Protein AF-A0A1F5ZZ26-F1 (afdb_monomer_lite)

Radius of gyration: 24.53 Å; chains: 1; bounding box: 54×41×58 Å

Sequence (106 aa):
MLSNKFYLGILKYAGEYYQGSHKTFISKKLFDEVHKQVGKIERPRQKGHNFAFVGLAICGECGAAITAEQHIKKYKNGTGQTFIYYRCTKKLKPCTQKYISDGVHP

pLDDT: mean 78.35, std 8.86, range [46.0, 87.81]

Secondary structure (DSSP, 8-state):
----GGGGTEEEETTEEEE-SSPPSS-HHHHHHHHHHHHHHSS--S-----TTTTT-B-TTT-PBEEEEEEEEEPTTS-EEEE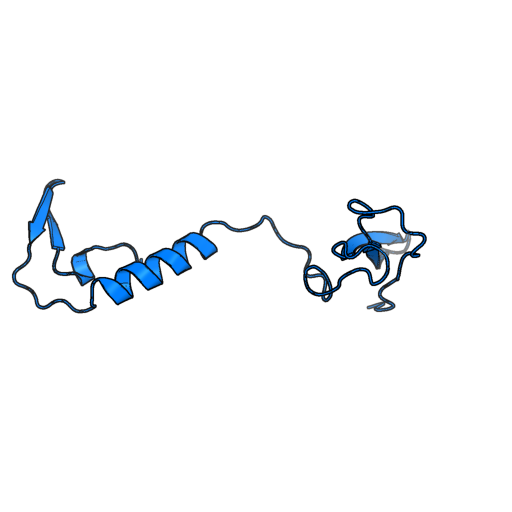EEEEE---SS---PPPEEE----

InterPro domains:
  IPR025827 Recombinase zinc beta ribbon domain [PF13408] (53-102)
  IPR038109 DNA-binding recombinase domain superfamily [G3DSA:3.90.1750.20] (1-40)

Organism: NCBI:txid1798381

Foldseek 3Di:
DLPDCVLVQWDADPNDIDRHPDDRNDDPVVSVVVVVVVVVVVPDDPDDPPDPPFPPDADPPQRATKDKDWDWAADPVRDIWIKIKIDGPCPRHHDPDDIDIPPDTD

Structure (mmCIF, N/CA/C/O backbone):
data_AF-A0A1F5ZZ26-F1
#
_entry.id   AF-A0A1F5ZZ26-F1
#
loop_
_atom_site.group_PDB
_atom_site.id
_atom_site.type_symbol
_atom_site.label_atom_id
_atom_site.label_alt_id
_atom_site.label_comp_id
_atom_site.label_asym_id
_atom_site.label_entity_id
_atom_site.label_seq_id
_atom_site.pdbx_PDB_ins_code
_atom_site.Cartn_x
_atom_site.Cartn_y
_atom_site.Cartn_z
_atom_site.occupancy
_atom_site.B_iso_or_equiv
_atom_site.auth_seq_id
_atom_site.auth_comp_id
_atom_site.auth_asym_id
_atom_site.auth_atom_id
_atom_site.pdbx_PDB_model_num
ATOM 1 N N . MET A 1 1 ? -9.405 12.169 14.548 1.00 59.88 1 MET A N 1
ATOM 2 C CA . MET A 1 1 ? -10.727 12.614 15.054 1.00 59.88 1 MET A CA 1
ATOM 3 C C . MET A 1 1 ? -11.866 11.612 14.784 1.00 59.88 1 MET A C 1
ATOM 5 O O . MET A 1 1 ? -13.011 11.946 15.032 1.00 59.88 1 MET A O 1
ATOM 9 N N . LEU A 1 2 ? -11.580 10.364 14.371 1.00 69.88 2 LEU A N 1
ATOM 10 C CA . LEU A 1 2 ? -12.594 9.308 14.163 1.00 69.88 2 LEU A CA 1
ATOM 11 C C . LEU A 1 2 ? -12.575 8.221 15.256 1.00 69.88 2 LEU A C 1
ATOM 13 O O . LEU A 1 2 ? -13.384 7.308 15.220 1.00 69.88 2 LEU A O 1
ATOM 17 N N . SER A 1 3 ? -11.683 8.351 16.246 1.00 71.88 3 SER A N 1
ATOM 18 C CA . SER A 1 3 ? -11.429 7.318 17.261 1.00 71.88 3 SER A CA 1
ATOM 19 C C . SER A 1 3 ? -12.188 7.482 18.574 1.00 71.88 3 SER A C 1
ATOM 21 O O . SER A 1 3 ? -11.959 6.737 19.529 1.00 71.88 3 SER A O 1
ATOM 23 N N . ASN A 1 4 ? -13.053 8.492 18.670 1.00 81.25 4 ASN A N 1
ATOM 24 C CA . ASN A 1 4 ? -13.723 8.801 19.923 1.00 81.25 4 ASN A CA 1
ATOM 25 C C . ASN A 1 4 ? -14.966 7.919 20.110 1.00 81.25 4 ASN A C 1
ATOM 27 O O . ASN A 1 4 ? -15.911 7.976 19.331 1.00 81.25 4 ASN A O 1
ATOM 31 N N . LYS A 1 5 ? -14.991 7.144 21.197 1.00 79.94 5 LYS A N 1
ATOM 32 C CA . LYS A 1 5 ? -16.109 6.258 21.564 1.00 79.94 5 LYS A CA 1
ATOM 33 C C . LYS A 1 5 ? -17.376 7.024 21.977 1.00 79.94 5 LYS A C 1
ATOM 35 O O . LYS A 1 5 ? -18.436 6.416 22.103 1.00 79.94 5 LYS A O 1
ATOM 40 N N . PHE A 1 6 ? -17.296 8.350 22.098 1.00 83.25 6 PHE A N 1
ATOM 41 C CA . PHE A 1 6 ? -18.442 9.234 22.303 1.00 83.25 6 PHE A CA 1
ATOM 42 C C . PHE A 1 6 ? -19.559 9.018 21.269 1.00 83.25 6 PHE A C 1
ATOM 44 O O . PHE A 1 6 ? -20.737 9.009 21.630 1.00 83.25 6 PHE A O 1
ATOM 51 N N . TYR A 1 7 ? -19.206 8.747 20.006 1.00 83.50 7 TYR A N 1
ATOM 52 C CA . TYR A 1 7 ? -20.175 8.472 18.934 1.00 83.50 7 TYR A CA 1
ATOM 53 C C . TYR A 1 7 ? -21.008 7.199 19.171 1.00 83.50 7 TYR A C 1
ATOM 55 O O . TYR A 1 7 ? -22.098 7.062 18.613 1.00 83.50 7 TYR A O 1
ATOM 63 N N . LEU A 1 8 ? -20.518 6.301 20.033 1.00 82.62 8 LEU A N 1
ATOM 64 C CA . LEU A 1 8 ? -21.166 5.053 20.440 1.00 82.62 8 LEU A CA 1
ATOM 65 C C . LEU A 1 8 ? -21.945 5.164 21.755 1.00 82.62 8 LEU A C 1
ATOM 67 O O . LEU A 1 8 ? -22.361 4.135 22.284 1.00 82.62 8 LEU A O 1
ATOM 71 N N . GLY A 1 9 ? -22.129 6.364 22.311 1.00 81.19 9 GLY A N 1
ATOM 72 C CA . GLY A 1 9 ? -22.803 6.500 23.606 1.00 81.19 9 GLY A CA 1
ATOM 73 C C . GLY A 1 9 ? -21.868 6.389 24.813 1.00 81.19 9 GLY A C 1
ATOM 74 O O . GLY A 1 9 ? -22.344 6.405 25.938 1.00 81.19 9 GLY A O 1
ATOM 75 N N . ILE A 1 10 ? -20.551 6.250 24.624 1.00 83.56 10 ILE A N 1
ATOM 76 C CA . ILE A 1 10 ? -19.609 5.986 25.724 1.00 83.56 10 ILE A CA 1
ATOM 77 C C . ILE A 1 10 ? -18.816 7.255 26.032 1.00 83.56 10 ILE A C 1
ATOM 79 O O . ILE A 1 10 ? -18.078 7.755 25.182 1.00 83.56 10 ILE A O 1
ATOM 83 N N . LEU A 1 11 ? -18.943 7.760 27.256 1.00 83.06 11 LEU A N 1
ATOM 84 C CA . LEU A 1 11 ? -18.169 8.893 27.753 1.00 83.06 11 LEU A CA 1
ATOM 85 C C . LEU A 1 11 ? -16.944 8.411 28.523 1.00 83.06 11 LEU A C 1
ATOM 87 O O . LEU A 1 11 ? -16.990 7.410 29.231 1.00 83.06 11 LEU A O 1
ATOM 91 N N . LYS A 1 12 ? -15.844 9.151 28.392 1.00 82.50 12 LYS A N 1
ATOM 92 C CA . LYS A 1 12 ? -14.648 8.955 29.208 1.00 82.50 12 LYS A CA 1
ATOM 93 C C . LYS A 1 12 ? -14.617 10.036 30.284 1.00 82.50 12 LYS A C 1
ATOM 95 O O . LYS A 1 12 ? -14.529 11.213 29.940 1.00 82.50 12 LYS A O 1
ATOM 100 N N . TYR A 1 13 ? -14.661 9.644 31.552 1.00 81.25 13 TYR A N 1
ATOM 101 C CA . TYR A 1 13 ? -14.565 10.550 32.698 1.00 81.25 13 TYR A CA 1
ATOM 102 C C . TYR A 1 13 ? -13.560 9.989 33.705 1.00 81.25 13 TYR A C 1
ATOM 104 O O . TYR A 1 13 ? -13.557 8.793 33.962 1.00 81.25 13 TYR A O 1
ATOM 112 N N . ALA A 1 14 ? -12.648 10.828 34.206 1.00 82.88 14 ALA A N 1
ATOM 113 C CA . ALA A 1 14 ? -11.589 10.433 35.149 1.00 82.88 14 ALA A CA 1
ATOM 114 C C . ALA A 1 14 ? -10.739 9.202 34.733 1.00 82.88 14 ALA A C 1
ATOM 116 O O . ALA A 1 14 ? -10.137 8.542 35.569 1.00 82.88 14 ALA A O 1
ATOM 117 N N . GLY A 1 15 ? -10.659 8.896 33.431 1.00 81.50 15 GLY A N 1
ATOM 118 C CA . GLY A 1 15 ? -9.936 7.725 32.914 1.00 81.50 15 GLY A CA 1
ATOM 119 C C . GLY A 1 15 ? -10.801 6.475 32.724 1.00 81.50 15 GLY A C 1
ATOM 120 O O . GLY A 1 15 ? -10.412 5.599 31.952 1.00 81.50 15 GLY A O 1
ATOM 121 N N . GLU A 1 16 ? -11.993 6.444 33.312 1.00 83.50 16 GLU A N 1
ATOM 122 C CA . GLU A 1 16 ? -12.962 5.357 33.205 1.00 83.50 16 GLU A CA 1
ATOM 123 C C . GLU A 1 16 ? -13.992 5.612 32.097 1.00 83.50 16 GLU A C 1
ATOM 125 O O . GLU A 1 16 ? -14.218 6.746 31.660 1.00 83.50 16 GLU A O 1
ATOM 130 N N . TYR A 1 17 ? -14.591 4.528 31.602 1.00 85.31 17 TYR A N 1
ATOM 131 C CA . TYR A 1 17 ? -15.609 4.571 30.558 1.00 85.31 17 TYR A CA 1
ATOM 132 C C . TYR A 1 17 ? -16.989 4.366 31.171 1.00 85.31 17 TYR A C 1
ATOM 134 O O . TYR A 1 17 ? -17.261 3.321 31.755 1.00 85.31 17 TYR A O 1
ATOM 142 N N . TYR A 1 18 ? -17.870 5.338 30.965 1.00 83.19 18 TYR A N 1
ATOM 143 C CA . TYR A 1 18 ? -19.250 5.308 31.429 1.00 83.19 18 TYR A CA 1
ATOM 144 C C . TYR A 1 18 ? -20.203 5.272 30.240 1.00 83.19 18 TYR A C 1
ATOM 146 O O . TYR A 1 18 ? -19.959 5.890 29.197 1.00 83.19 18 TYR A O 1
ATOM 154 N N . GLN A 1 19 ? -21.310 4.551 30.399 1.00 81.06 19 GLN A N 1
ATOM 155 C CA . GLN A 1 19 ? -22.375 4.550 29.409 1.00 81.06 19 GLN A CA 1
ATOM 156 C C . GLN A 1 19 ? -23.202 5.827 29.574 1.00 81.06 19 GLN A C 1
ATOM 158 O O . GLN A 1 19 ? -23.855 6.034 30.593 1.00 81.06 19 GLN A O 1
ATOM 163 N N . GLY A 1 20 ? -23.112 6.716 28.589 1.00 78.06 20 GLY A N 1
ATOM 164 C CA . GLY A 1 20 ? -23.880 7.950 28.544 1.00 78.06 20 GLY A CA 1
ATOM 165 C C . GLY A 1 20 ? -25.353 7.684 28.256 1.00 78.06 20 GLY A C 1
ATOM 166 O O . GLY A 1 20 ? -25.712 6.711 27.597 1.00 78.06 20 GLY A O 1
ATOM 167 N N . SER A 1 21 ? -26.207 8.593 28.723 1.00 76.31 21 SER A N 1
ATOM 168 C CA . SER A 1 21 ? -27.652 8.571 28.452 1.00 76.31 21 SER A CA 1
ATOM 169 C C . SER A 1 21 ? -28.003 9.112 27.052 1.00 76.31 21 SER A C 1
ATOM 171 O O . SER A 1 21 ? -29.166 9.169 26.655 1.00 76.31 21 SER A O 1
ATOM 173 N N . HIS A 1 22 ? -27.007 9.555 26.276 1.00 78.31 22 HIS A N 1
ATOM 174 C CA . HIS A 1 22 ? -27.232 10.130 24.954 1.00 78.31 22 HIS A CA 1
ATOM 175 C C . HIS A 1 22 ? -27.470 9.057 23.891 1.00 78.31 22 HIS A C 1
ATOM 177 O O . HIS A 1 22 ? -26.893 7.969 23.909 1.00 78.31 22 HIS A O 1
ATOM 183 N N . LYS A 1 23 ? -28.307 9.397 22.908 1.00 76.31 23 LYS A N 1
ATOM 184 C CA . LYS A 1 23 ? -28.601 8.527 21.770 1.00 76.31 23 LYS A CA 1
ATOM 185 C C . LYS A 1 23 ? -27.325 8.273 20.958 1.00 76.31 23 LYS A C 1
ATOM 187 O O . LYS A 1 23 ? -26.596 9.207 20.625 1.00 76.31 23 LYS A O 1
ATOM 192 N N . THR A 1 24 ? -27.072 7.012 20.611 1.00 81.81 24 THR A N 1
ATOM 193 C CA . THR A 1 24 ? -25.956 6.628 19.735 1.00 81.81 24 THR A CA 1
ATOM 194 C C . THR A 1 24 ? -26.110 7.295 18.370 1.00 81.81 24 THR A C 1
ATOM 196 O O . THR A 1 24 ? -27.119 7.078 17.695 1.00 81.81 24 THR A O 1
ATOM 199 N N . PHE A 1 25 ? -25.115 8.079 17.954 1.00 81.25 25 PHE A N 1
ATOM 200 C CA . PHE A 1 25 ? -25.115 8.746 16.647 1.00 81.25 25 PHE A CA 1
ATOM 201 C C . PHE A 1 25 ? -24.801 7.772 15.511 1.00 81.25 25 PHE A C 1
ATOM 203 O O . PHE A 1 25 ? -25.313 7.915 14.405 1.00 81.25 25 PHE A O 1
ATOM 210 N N . ILE A 1 26 ? -23.945 6.784 15.785 1.00 84.69 26 ILE A N 1
ATOM 211 C CA . ILE A 1 26 ? -23.435 5.826 14.806 1.00 84.69 26 ILE A CA 1
ATOM 212 C C . ILE A 1 26 ? -23.546 4.416 15.397 1.00 84.69 26 ILE A C 1
ATOM 214 O O . ILE A 1 26 ? -23.401 4.219 16.605 1.00 84.69 26 ILE A O 1
ATOM 218 N N . SER A 1 27 ? -23.808 3.418 14.553 1.00 85.50 27 SER A N 1
ATOM 219 C CA . SER A 1 27 ? -23.819 2.017 14.979 1.00 85.50 27 SER A CA 1
ATOM 220 C C . SER A 1 27 ? -22.399 1.506 15.265 1.00 85.50 27 SER A C 1
ATOM 222 O O . SER A 1 27 ? -21.436 1.910 14.612 1.00 85.50 27 SER A O 1
ATOM 224 N N . LYS A 1 28 ? -22.261 0.554 16.202 1.00 83.50 28 LYS A N 1
ATOM 225 C CA . LYS A 1 28 ? -20.965 -0.101 16.485 1.00 83.50 28 LYS A CA 1
ATOM 226 C C . LYS A 1 28 ? -20.319 -0.679 15.223 1.00 83.50 28 LYS A C 1
ATOM 228 O O . LYS A 1 28 ? -19.132 -0.477 15.009 1.00 83.50 28 LYS A O 1
ATOM 233 N N . LYS A 1 29 ? -21.122 -1.301 14.350 1.00 87.81 29 LYS A N 1
ATOM 234 C CA . LYS A 1 29 ? -20.654 -1.867 13.076 1.00 87.81 29 LYS A CA 1
ATOM 235 C C . LYS A 1 29 ? -19.978 -0.817 12.190 1.00 87.81 29 LYS A C 1
ATOM 237 O O . LYS A 1 29 ? -18.855 -1.035 11.754 1.00 87.81 29 LYS A O 1
ATOM 242 N N . LEU A 1 30 ? -20.631 0.329 11.986 1.00 86.44 30 LEU A N 1
ATOM 243 C CA . LEU A 1 30 ? -20.101 1.395 11.132 1.00 86.44 30 LEU A CA 1
ATOM 244 C C . LEU A 1 30 ? -18.823 1.993 11.739 1.00 86.44 30 LEU A C 1
ATOM 246 O O . LEU A 1 30 ? -17.843 2.220 11.033 1.00 86.44 30 LEU A O 1
ATOM 250 N N . PHE A 1 31 ? -18.797 2.181 13.060 1.00 87.06 31 PHE A N 1
ATOM 251 C CA . PHE A 1 31 ? -17.607 2.649 13.769 1.00 87.06 31 PHE A CA 1
ATOM 252 C C . PHE A 1 31 ? -16.411 1.696 13.595 1.00 87.06 31 PHE A C 1
ATOM 254 O O . PHE A 1 31 ? -15.307 2.147 13.289 1.00 87.06 31 PHE A O 1
ATOM 261 N N . ASP A 1 32 ? -16.632 0.383 13.709 1.00 85.50 32 ASP A N 1
ATOM 262 C CA . ASP A 1 32 ? -15.592 -0.630 13.492 1.00 85.50 32 ASP A CA 1
ATOM 263 C C . ASP A 1 32 ? -15.082 -0.651 12.041 1.00 85.50 32 ASP A C 1
ATOM 265 O O . ASP A 1 32 ? -13.880 -0.794 11.801 1.00 85.50 32 ASP A O 1
ATOM 269 N N . GLU A 1 33 ? -15.968 -0.494 11.054 1.00 87.06 33 GLU A N 1
ATOM 270 C CA . GLU A 1 33 ? -15.590 -0.436 9.635 1.00 87.06 33 GLU A CA 1
ATOM 271 C C . GLU A 1 33 ? -14.715 0.779 9.320 1.00 87.06 33 GLU A C 1
ATOM 273 O O . GLU A 1 33 ? -13.667 0.641 8.680 1.00 87.06 33 GLU A O 1
ATOM 278 N N . VAL A 1 34 ? -15.094 1.952 9.830 1.00 87.12 34 VAL A N 1
ATOM 279 C CA . VAL A 1 34 ? -14.308 3.184 9.692 1.00 87.12 34 VAL A CA 1
ATOM 280 C C . VAL A 1 34 ? -12.940 3.017 10.343 1.00 87.12 34 VAL A C 1
ATOM 282 O O . VAL A 1 34 ? -11.924 3.325 9.724 1.00 87.12 34 VAL A O 1
ATOM 285 N N . HIS A 1 35 ? -12.877 2.456 11.550 1.00 83.75 35 HIS A N 1
ATOM 286 C CA . HIS A 1 35 ? -11.608 2.203 12.229 1.00 83.75 35 HIS A CA 1
ATOM 287 C C . HIS A 1 35 ? -10.683 1.261 11.458 1.00 83.75 35 HIS A C 1
ATOM 289 O O . HIS A 1 35 ? -9.476 1.504 11.384 1.00 83.75 35 HIS A O 1
ATOM 295 N N . LYS A 1 36 ? -11.230 0.213 10.831 1.00 85.44 36 LYS A N 1
ATOM 296 C CA . LYS A 1 36 ? -10.455 -0.674 9.952 1.00 85.44 36 LYS A CA 1
ATOM 297 C C . LYS A 1 36 ? -9.889 0.065 8.742 1.00 85.44 36 LYS A C 1
ATOM 299 O O . LYS A 1 36 ? -8.787 -0.259 8.305 1.00 85.44 36 LYS A O 1
ATOM 304 N N . GLN A 1 37 ? -10.621 1.025 8.180 1.00 83.25 37 GLN A N 1
ATOM 305 C CA . GLN A 1 37 ? -10.130 1.843 7.070 1.00 83.25 37 GLN A CA 1
ATOM 306 C C . GLN A 1 37 ? -9.064 2.841 7.531 1.00 83.25 37 GLN A C 1
ATOM 308 O O . GLN A 1 37 ? -8.008 2.924 6.909 1.00 83.25 37 GLN A O 1
ATOM 313 N N . VAL A 1 38 ? -9.288 3.527 8.653 1.00 82.56 38 VAL A N 1
ATOM 314 C CA . VAL A 1 38 ? -8.319 4.464 9.241 1.00 82.56 38 VAL A CA 1
ATOM 315 C C . VAL A 1 38 ? -7.001 3.753 9.553 1.00 82.56 38 VAL A C 1
ATOM 317 O O . VAL A 1 38 ? -5.954 4.225 9.124 1.00 82.56 38 VAL A O 1
ATOM 320 N N . GLY A 1 39 ? -7.033 2.552 10.142 1.00 77.75 39 GLY A N 1
ATOM 321 C CA . GLY A 1 39 ? -5.819 1.769 10.403 1.00 77.75 39 GLY A CA 1
ATOM 322 C C . GLY A 1 39 ? -5.040 1.347 9.144 1.00 77.75 39 GLY A C 1
ATOM 323 O O . GLY A 1 39 ? -3.838 1.090 9.218 1.00 77.75 39 GLY A O 1
ATOM 324 N N . LYS A 1 40 ? -5.685 1.291 7.967 1.00 73.12 40 LYS A N 1
ATOM 325 C CA . LYS A 1 40 ? -4.988 1.092 6.681 1.00 73.12 40 LYS A CA 1
ATOM 326 C C . LYS A 1 40 ? -4.290 2.370 6.210 1.00 73.12 40 LYS A C 1
ATOM 328 O O . LYS A 1 40 ? -3.233 2.277 5.597 1.00 73.12 40 LYS A O 1
ATOM 333 N N . ILE A 1 41 ? -4.871 3.533 6.500 1.00 71.12 41 ILE A N 1
ATOM 334 C CA . ILE A 1 41 ? -4.341 4.854 6.135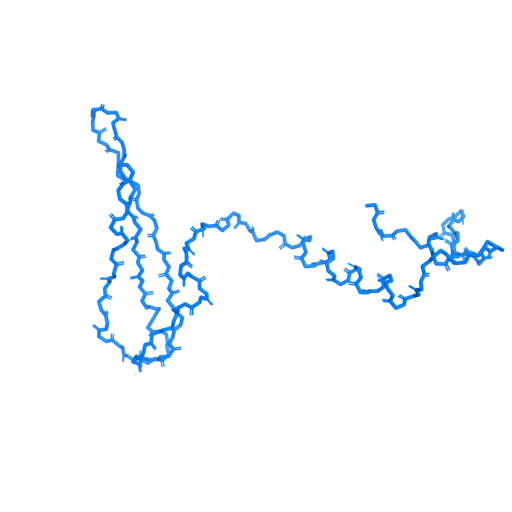 1.00 71.12 41 ILE A CA 1
ATOM 335 C C . ILE A 1 41 ? -3.187 5.253 7.069 1.00 71.12 41 ILE A C 1
ATOM 337 O O . ILE A 1 41 ? -2.158 5.735 6.605 1.00 71.12 41 ILE A O 1
ATOM 341 N N . GLU A 1 42 ? -3.320 4.985 8.373 1.00 67.75 42 GLU A N 1
ATOM 342 C CA . GLU A 1 42 ? -2.314 5.255 9.416 1.00 67.75 42 GLU A CA 1
ATOM 343 C C . GLU A 1 42 ? -1.047 4.396 9.299 1.00 67.75 42 GLU A C 1
ATOM 345 O O . GLU A 1 42 ? -0.081 4.615 10.027 1.00 67.75 42 GLU A O 1
ATOM 350 N N . ARG A 1 43 ? -1.012 3.444 8.360 1.00 64.38 43 ARG A N 1
ATOM 351 C CA . ARG A 1 43 ? 0.210 2.776 7.899 1.00 64.38 43 ARG A CA 1
ATOM 352 C C . ARG A 1 43 ? 0.679 3.423 6.592 1.00 64.38 43 ARG A C 1
ATOM 354 O O . ARG A 1 43 ? 0.589 2.777 5.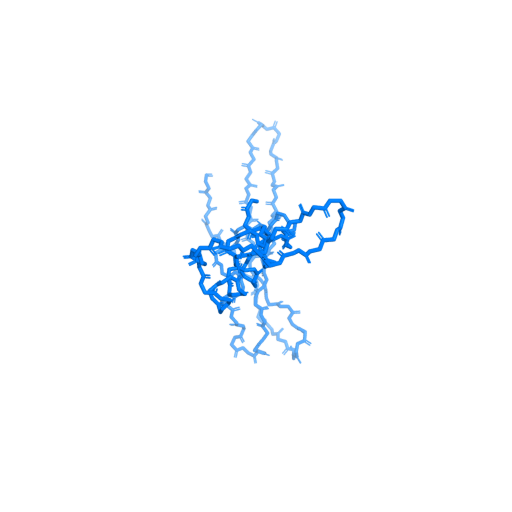543 1.00 64.38 43 ARG A O 1
ATOM 361 N N . PRO A 1 44 ? 1.169 4.680 6.610 1.00 58.84 44 PRO A N 1
ATOM 362 C CA . PRO A 1 44 ? 1.661 5.312 5.403 1.00 58.84 44 PRO A CA 1
ATOM 363 C C . PRO A 1 44 ? 2.834 4.481 4.884 1.00 58.84 44 PRO A C 1
ATOM 365 O O . PRO A 1 44 ? 3.873 4.358 5.535 1.00 58.84 44 PRO A O 1
ATOM 368 N N . ARG A 1 45 ? 2.678 3.883 3.699 1.00 60.72 45 ARG A N 1
ATOM 369 C CA . ARG A 1 45 ? 3.840 3.396 2.952 1.00 60.72 45 ARG A CA 1
ATOM 370 C C . ARG A 1 45 ? 4.728 4.613 2.697 1.00 60.72 45 ARG A C 1
ATOM 372 O O . ARG A 1 45 ? 4.235 5.619 2.186 1.00 60.72 45 ARG A O 1
ATOM 379 N N . GLN A 1 46 ? 6.007 4.544 3.081 1.00 55.97 46 GLN A N 1
ATOM 380 C CA . GLN A 1 46 ? 6.972 5.594 2.746 1.00 55.97 46 GLN A CA 1
ATOM 381 C C . GLN A 1 46 ? 6.885 5.865 1.242 1.00 55.97 46 GLN A C 1
ATOM 383 O O . GLN A 1 46 ? 6.946 4.910 0.472 1.00 55.97 46 GLN A O 1
ATOM 388 N N . LYS A 1 47 ? 6.655 7.141 0.882 1.00 55.66 47 LYS A N 1
ATOM 389 C CA . LYS A 1 47 ? 6.509 7.697 -0.477 1.00 55.66 47 LYS A CA 1
ATOM 390 C C . LYS A 1 47 ? 6.706 6.650 -1.577 1.00 55.66 47 LYS A C 1
ATOM 392 O O . LYS A 1 47 ? 7.818 6.435 -2.051 1.00 55.66 47 LYS A O 1
ATOM 397 N N . GLY A 1 48 ? 5.613 5.993 -1.961 1.00 56.19 48 GLY A N 1
ATOM 398 C CA . GLY A 1 48 ? 5.621 5.138 -3.136 1.00 56.19 48 GLY A CA 1
ATOM 399 C C . GLY A 1 48 ? 5.918 6.006 -4.350 1.00 56.19 48 GLY A C 1
ATOM 400 O O . GLY A 1 48 ? 5.244 7.009 -4.575 1.00 56.19 48 GLY A O 1
ATOM 401 N N . HIS A 1 49 ? 6.938 5.649 -5.119 1.00 63.28 49 HIS A N 1
ATOM 402 C CA . HIS A 1 49 ? 7.038 6.139 -6.484 1.00 63.28 49 HIS A CA 1
ATOM 403 C C . HIS A 1 49 ? 5.755 5.702 -7.213 1.00 63.28 49 HIS A C 1
ATOM 405 O O . HIS A 1 49 ? 5.439 4.509 -7.242 1.00 63.28 49 HIS A O 1
ATOM 411 N N . ASN A 1 50 ? 4.982 6.661 -7.732 1.00 65.00 50 ASN A N 1
ATOM 412 C CA . ASN A 1 50 ? 3.744 6.384 -8.464 1.00 65.00 50 ASN A CA 1
ATOM 413 C C . ASN A 1 50 ? 4.090 5.859 -9.859 1.00 65.00 50 ASN A C 1
ATOM 415 O O . ASN A 1 50 ? 4.098 6.596 -10.839 1.00 65.00 50 ASN A O 1
ATOM 419 N N . PHE A 1 51 ? 4.411 4.574 -9.935 1.00 75.62 51 PHE A N 1
ATOM 420 C CA . PHE A 1 51 ? 4.588 3.875 -11.197 1.00 75.62 51 PHE A CA 1
ATOM 421 C C . PHE A 1 51 ? 3.243 3.311 -11.655 1.00 75.62 51 PHE A C 1
ATOM 423 O O . PHE A 1 51 ? 2.619 2.547 -10.919 1.00 75.62 51 PHE A O 1
ATOM 430 N N . ALA A 1 52 ? 2.811 3.657 -12.869 1.00 73.00 52 ALA A N 1
ATOM 431 C CA . ALA A 1 52 ? 1.475 3.330 -13.376 1.00 73.00 52 ALA A CA 1
ATOM 432 C C . ALA A 1 52 ? 1.172 1.820 -13.390 1.00 73.00 52 ALA A C 1
ATOM 434 O O . ALA A 1 52 ? 0.041 1.413 -13.136 1.00 73.00 52 ALA A O 1
ATOM 435 N N . PHE A 1 53 ? 2.182 0.983 -13.646 1.00 73.00 53 PHE A N 1
ATOM 436 C CA . PHE A 1 53 ? 1.990 -0.461 -13.827 1.00 73.00 53 PHE A CA 1
ATOM 437 C C . PHE A 1 53 ? 2.413 -1.320 -12.622 1.00 73.00 53 PHE A C 1
ATOM 439 O O . PHE A 1 53 ? 2.227 -2.540 -12.641 1.00 73.00 53 PHE A O 1
ATOM 446 N N . VAL A 1 54 ? 2.964 -0.726 -11.554 1.00 74.69 54 VAL A N 1
ATOM 447 C CA . VAL A 1 54 ? 3.428 -1.494 -10.384 1.00 74.69 54 VAL A CA 1
ATOM 448 C C . VAL A 1 54 ? 2.239 -1.994 -9.567 1.00 74.69 54 VAL A C 1
ATOM 450 O O . VAL A 1 54 ? 1.415 -1.218 -9.098 1.00 74.69 54 VAL A O 1
ATOM 453 N N . GLY A 1 55 ? 2.169 -3.313 -9.372 1.00 71.56 55 GLY A N 1
ATOM 454 C CA . GLY A 1 55 ? 1.080 -3.978 -8.645 1.00 71.56 55 GLY A CA 1
ATOM 455 C C . GLY A 1 55 ? -0.132 -4.359 -9.502 1.00 71.56 55 GLY A C 1
ATOM 456 O O . GLY A 1 55 ? -0.991 -5.086 -9.014 1.00 71.56 55 GLY A O 1
ATOM 457 N N . LEU A 1 56 ? -0.175 -3.926 -10.765 1.00 80.81 56 LEU A N 1
ATOM 458 C CA . LEU A 1 56 ? -1.185 -4.338 -11.748 1.00 80.81 56 LEU A CA 1
ATOM 459 C C . LEU A 1 56 ? -0.605 -5.310 -12.778 1.00 80.81 56 LEU A C 1
ATOM 461 O O . LEU A 1 56 ? -1.259 -6.274 -13.164 1.00 80.81 56 LEU A O 1
ATOM 465 N N . ALA A 1 57 ? 0.632 -5.068 -13.216 1.00 81.75 57 ALA A N 1
ATOM 466 C CA . ALA A 1 57 ? 1.262 -5.863 -14.255 1.00 81.75 57 ALA A CA 1
ATOM 467 C C . ALA A 1 57 ? 1.953 -7.116 -13.691 1.00 81.75 57 ALA A C 1
ATOM 469 O O . ALA A 1 57 ? 2.703 -7.072 -12.708 1.00 81.75 57 ALA A O 1
ATOM 470 N N . ILE A 1 58 ? 1.720 -8.240 -14.366 1.00 84.81 58 ILE A N 1
ATOM 471 C CA . ILE A 1 58 ? 2.278 -9.552 -14.041 1.00 84.81 58 ILE A CA 1
ATOM 472 C C . ILE A 1 58 ? 3.058 -10.055 -15.257 1.00 84.81 58 ILE A C 1
ATOM 474 O O . ILE A 1 58 ? 2.654 -9.873 -16.403 1.00 84.81 58 ILE A O 1
ATOM 478 N N . CYS A 1 59 ? 4.197 -10.687 -15.005 1.00 83.69 59 CYS A N 1
ATOM 479 C CA . CYS A 1 59 ? 4.990 -11.353 -16.025 1.00 83.69 59 CYS A CA 1
ATOM 480 C C . CYS A 1 59 ? 4.231 -12.563 -16.594 1.00 83.69 59 CYS A C 1
ATOM 482 O O . CYS A 1 59 ? 3.928 -13.499 -15.856 1.00 83.69 59 CYS A O 1
ATOM 484 N N . GLY A 1 60 ? 3.988 -12.575 -17.907 1.00 81.31 60 GLY A N 1
ATOM 485 C CA . GLY A 1 60 ? 3.319 -13.691 -18.589 1.00 81.31 60 GLY A CA 1
ATOM 486 C C . GLY A 1 60 ? 4.098 -15.015 -18.593 1.00 81.31 60 GLY A C 1
ATOM 487 O O . GLY A 1 60 ? 3.487 -16.066 -18.733 1.00 81.31 60 GLY A O 1
ATOM 488 N N . GLU A 1 61 ? 5.423 -14.994 -18.404 1.00 82.94 61 GLU A N 1
ATOM 489 C CA . GLU A 1 61 ? 6.244 -16.219 -18.394 1.00 82.94 61 GLU A CA 1
ATOM 490 C C . GLU A 1 61 ? 6.312 -16.875 -17.010 1.00 82.94 61 GLU A C 1
ATOM 492 O O . GLU A 1 61 ? 6.071 -18.071 -16.858 1.00 82.94 61 GLU A O 1
ATOM 497 N N . CYS A 1 62 ? 6.668 -16.105 -15.978 1.00 81.88 62 CYS A N 1
ATOM 498 C CA . CYS A 1 62 ? 6.905 -16.643 -14.636 1.00 81.88 62 CYS A CA 1
ATOM 499 C C . CYS A 1 62 ? 5.819 -16.296 -13.616 1.00 81.88 62 CYS A C 1
ATOM 501 O O . CYS A 1 62 ? 5.916 -16.732 -12.470 1.00 81.88 62 CYS A O 1
ATOM 503 N N . GLY A 1 63 ? 4.806 -15.512 -13.995 1.00 82.19 63 GLY A N 1
ATOM 504 C CA . GLY A 1 63 ? 3.719 -15.101 -13.103 1.00 82.19 63 GLY A CA 1
ATOM 505 C C . GLY A 1 63 ? 4.151 -14.142 -11.991 1.00 82.19 63 GLY A C 1
ATOM 506 O O . GLY A 1 63 ? 3.378 -13.865 -11.079 1.00 82.19 63 GLY A O 1
ATOM 507 N N . ALA A 1 64 ? 5.389 -13.641 -12.024 1.00 84.81 64 ALA A N 1
ATOM 508 C CA . ALA A 1 64 ? 5.892 -12.729 -11.007 1.00 84.81 64 ALA A CA 1
ATOM 509 C C . ALA A 1 64 ? 5.417 -11.293 -11.234 1.00 84.81 64 ALA A C 1
ATOM 511 O O . ALA A 1 64 ? 5.256 -10.847 -12.370 1.00 84.81 64 ALA A O 1
ATOM 512 N N . ALA A 1 65 ? 5.260 -10.546 -10.141 1.00 84.81 65 ALA A N 1
ATOM 513 C CA . ALA A 1 65 ? 4.922 -9.131 -10.200 1.00 84.81 65 ALA A CA 1
ATOM 514 C C . ALA A 1 65 ? 6.013 -8.325 -10.924 1.00 84.81 65 ALA A C 1
ATOM 516 O O . ALA A 1 65 ? 7.216 -8.540 -10.701 1.00 84.81 65 ALA A O 1
ATOM 517 N N . ILE A 1 66 ? 5.576 -7.391 -11.773 1.00 86.44 66 ILE A N 1
ATOM 518 C CA . ILE A 1 66 ? 6.445 -6.405 -12.414 1.00 86.44 66 ILE A CA 1
ATOM 519 C C . ILE A 1 66 ? 6.693 -5.260 -11.428 1.00 86.44 66 ILE A C 1
ATOM 521 O O . ILE A 1 66 ? 5.778 -4.712 -10.811 1.00 86.44 66 ILE A O 1
ATOM 525 N N . THR A 1 67 ? 7.963 -4.911 -11.281 1.00 84.81 67 THR A N 1
ATOM 526 C CA . THR A 1 67 ? 8.457 -3.795 -10.469 1.00 84.81 67 THR A CA 1
ATOM 527 C C . THR A 1 67 ? 9.006 -2.703 -11.370 1.00 84.81 67 THR A C 1
ATOM 529 O O . THR A 1 67 ? 9.421 -2.999 -12.488 1.00 84.81 67 THR A O 1
ATOM 532 N N . ALA A 1 68 ? 9.045 -1.464 -10.888 1.00 84.81 68 ALA A N 1
ATOM 533 C CA . ALA A 1 68 ? 9.614 -0.351 -11.632 1.00 84.81 68 ALA A CA 1
ATOM 534 C C . ALA A 1 68 ? 10.747 0.332 -10.865 1.00 84.81 68 ALA A C 1
ATOM 536 O O . ALA A 1 68 ? 10.749 0.363 -9.634 1.00 84.81 68 ALA A O 1
ATOM 537 N N . GLU A 1 69 ? 11.699 0.869 -11.618 1.00 82.56 69 GLU A N 1
ATOM 538 C CA . GLU A 1 69 ? 12.867 1.592 -11.128 1.00 82.56 69 GLU A CA 1
ATOM 539 C C . GLU A 1 69 ? 12.953 2.948 -11.831 1.00 82.56 69 GLU A C 1
ATOM 541 O O . GLU A 1 69 ? 12.782 3.039 -13.048 1.00 82.56 69 GLU A O 1
ATOM 546 N N . GLN A 1 70 ? 13.212 4.009 -11.064 1.00 84.50 70 GLN A N 1
ATOM 547 C CA . GLN A 1 70 ? 13.346 5.372 -11.575 1.00 84.50 70 GLN A CA 1
ATOM 548 C C . GLN A 1 70 ? 14.815 5.802 -11.539 1.00 84.50 70 GLN A C 1
ATOM 550 O O . GLN A 1 70 ? 15.435 5.817 -10.478 1.00 84.50 70 GLN A O 1
ATOM 555 N N . HIS A 1 71 ? 15.352 6.215 -12.684 1.00 82.94 71 HIS A N 1
ATOM 556 C CA . HIS A 1 71 ? 16.709 6.737 -12.825 1.00 82.94 71 HIS A CA 1
ATOM 557 C C . HIS A 1 71 ? 16.658 8.195 -13.269 1.00 82.94 71 HIS A C 1
ATOM 559 O O . HIS A 1 71 ? 16.133 8.510 -14.333 1.00 82.94 71 HIS A O 1
ATOM 565 N N . ILE A 1 72 ? 17.225 9.095 -12.469 1.00 83.50 72 ILE A N 1
ATOM 566 C CA . ILE A 1 72 ? 17.287 10.524 -12.788 1.00 83.50 72 ILE A CA 1
ATOM 567 C C . ILE A 1 72 ? 18.694 10.837 -13.292 1.00 83.50 72 ILE A C 1
ATOM 569 O O . ILE A 1 72 ? 19.663 10.764 -12.536 1.00 83.50 72 ILE A O 1
ATOM 573 N N . LYS A 1 73 ? 18.812 11.204 -14.567 1.00 82.50 73 LYS A N 1
ATOM 574 C CA . LYS A 1 73 ? 20.063 11.651 -15.179 1.00 82.50 73 LYS A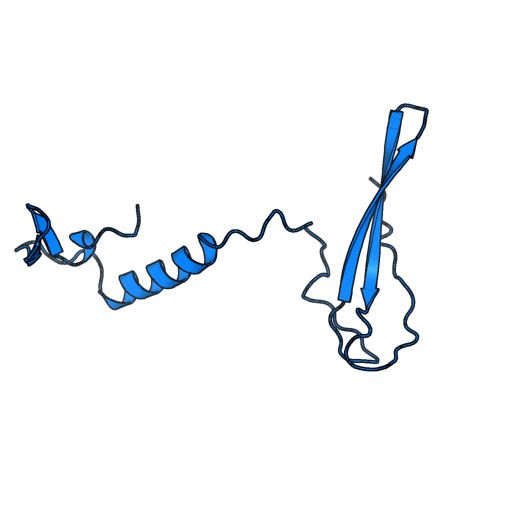 CA 1
ATOM 575 C C . LYS A 1 73 ? 20.090 13.174 -15.201 1.00 82.50 73 LYS A C 1
ATOM 577 O O . LYS A 1 73 ? 19.231 13.794 -15.817 1.00 82.50 73 LYS A O 1
ATOM 582 N N . LYS A 1 74 ? 21.079 13.779 -14.545 1.00 83.38 74 LYS A N 1
ATOM 583 C CA . LYS A 1 74 ? 21.308 15.232 -14.573 1.00 83.38 74 LYS A CA 1
ATOM 584 C C . LYS A 1 74 ? 22.395 15.555 -15.597 1.00 83.38 74 LYS A C 1
ATOM 586 O O . LYS A 1 74 ? 23.475 14.969 -15.549 1.00 83.38 74 LYS A O 1
ATOM 591 N N . TYR A 1 75 ? 22.111 16.461 -16.523 1.00 83.25 75 TYR A N 1
ATOM 592 C CA . TYR A 1 75 ? 23.058 16.943 -17.524 1.00 83.25 75 TYR A CA 1
ATOM 593 C C . TYR A 1 75 ? 23.825 18.161 -16.999 1.00 83.25 75 TYR A C 1
ATOM 595 O O . TYR A 1 75 ? 23.337 18.912 -16.156 1.00 83.25 75 TYR A O 1
ATOM 603 N N . LYS A 1 76 ? 25.035 18.382 -17.530 1.00 79.62 76 LYS A N 1
ATOM 604 C CA . LYS A 1 76 ? 25.898 19.516 -17.146 1.00 79.62 76 LYS A CA 1
ATOM 605 C C . LYS A 1 76 ? 25.262 20.884 -17.434 1.00 79.62 76 LYS A C 1
ATOM 607 O O . LYS A 1 76 ? 25.608 21.858 -16.782 1.00 79.62 76 LYS A O 1
ATOM 612 N N . ASN A 1 77 ? 24.296 20.931 -18.350 1.00 79.25 77 ASN A N 1
ATOM 613 C CA . ASN A 1 77 ? 23.613 22.148 -18.793 1.00 79.25 77 ASN A CA 1
ATOM 614 C C . ASN A 1 77 ? 22.415 22.523 -17.895 1.00 79.25 77 ASN A C 1
ATOM 616 O O . ASN A 1 77 ? 21.611 23.369 -18.267 1.00 79.25 77 ASN A O 1
ATOM 620 N N . GLY A 1 78 ? 22.251 21.862 -16.743 1.00 76.19 78 GLY A N 1
ATOM 621 C CA . GLY A 1 78 ? 21.162 22.119 -15.793 1.00 76.19 78 GLY A CA 1
ATOM 622 C C . GLY A 1 78 ? 19.854 21.378 -16.093 1.00 76.19 78 GLY A C 1
ATOM 623 O O . GLY A 1 78 ? 18.975 21.332 -15.237 1.00 76.19 78 GLY A O 1
ATOM 624 N N . THR A 1 79 ? 19.726 20.740 -17.258 1.00 79.38 79 THR A N 1
ATOM 625 C CA . THR A 1 79 ? 18.579 19.884 -17.589 1.00 79.38 79 THR A CA 1
ATOM 626 C C . THR A 1 79 ? 18.697 18.512 -16.925 1.00 79.38 79 THR A C 1
ATOM 628 O O . THR A 1 79 ? 19.792 17.990 -16.713 1.00 79.38 79 THR A O 1
ATOM 631 N N . GLY A 1 80 ? 17.567 17.896 -16.586 1.00 79.69 80 GLY A N 1
ATOM 632 C CA . GLY A 1 80 ? 17.516 16.548 -16.025 1.00 79.69 80 GLY A CA 1
ATOM 633 C C . GLY A 1 80 ? 16.460 15.716 -16.732 1.00 79.69 80 GLY A C 1
ATOM 634 O O . GLY A 1 80 ? 15.386 16.221 -17.030 1.00 79.69 80 GLY A O 1
ATOM 635 N N . GLN A 1 81 ? 16.762 14.448 -16.994 1.00 81.50 81 GLN A N 1
ATOM 636 C CA . GLN A 1 81 ? 15.837 13.508 -17.614 1.00 81.50 81 GLN A CA 1
ATOM 637 C C . GLN A 1 81 ? 15.598 12.335 -16.675 1.00 81.50 81 GLN A C 1
ATOM 639 O O . GLN A 1 81 ? 16.534 11.765 -16.108 1.00 81.50 81 GLN A O 1
ATOM 644 N N . THR A 1 82 ? 14.328 11.994 -16.497 1.00 82.12 82 THR A N 1
ATOM 645 C CA . THR A 1 82 ? 13.911 10.857 -15.683 1.00 82.12 82 THR A CA 1
ATOM 646 C C . THR A 1 82 ? 13.586 9.690 -16.602 1.00 82.12 82 THR A C 1
ATOM 648 O O . THR A 1 82 ? 12.834 9.846 -17.557 1.00 82.12 82 THR A O 1
ATOM 651 N N . PHE A 1 83 ? 14.151 8.525 -16.305 1.00 83.44 83 PHE A N 1
ATOM 652 C CA . PHE A 1 83 ? 13.883 7.270 -16.994 1.00 83.44 83 PHE A CA 1
ATOM 653 C C . PHE A 1 83 ? 13.187 6.317 -16.031 1.00 83.44 83 PHE A C 1
ATOM 655 O O . PHE A 1 83 ? 13.672 6.102 -14.919 1.00 83.44 83 PHE A O 1
ATOM 662 N N . ILE A 1 84 ? 12.064 5.746 -16.454 1.00 85.19 84 ILE A N 1
ATOM 663 C CA . ILE A 1 84 ? 11.327 4.740 -15.690 1.00 85.19 84 ILE A CA 1
ATOM 664 C C . ILE A 1 84 ? 11.464 3.410 -16.426 1.00 85.19 84 ILE A C 1
ATOM 666 O O . ILE A 1 84 ? 11.119 3.305 -17.602 1.00 85.19 84 ILE A O 1
ATOM 670 N N . TYR A 1 85 ? 11.975 2.393 -15.734 1.00 85.25 85 TYR A N 1
ATOM 671 C CA . TYR A 1 85 ? 12.137 1.047 -16.276 1.00 85.25 85 TYR A CA 1
ATOM 672 C C . TYR A 1 85 ? 11.257 0.068 -15.518 1.00 85.25 85 TYR A C 1
ATOM 674 O O . TYR A 1 85 ? 11.337 -0.025 -14.297 1.00 85.25 85 TYR A O 1
ATOM 682 N N . TYR A 1 86 ? 10.467 -0.708 -16.249 1.00 86.69 86 TYR A N 1
ATOM 683 C CA . TYR A 1 86 ? 9.694 -1.823 -15.726 1.00 86.69 86 TYR A CA 1
ATOM 684 C C . TYR A 1 86 ? 10.459 -3.128 -15.936 1.00 86.69 86 TYR A C 1
ATOM 686 O O . TYR A 1 86 ? 10.964 -3.413 -17.026 1.00 86.69 86 TYR A O 1
ATOM 694 N N . ARG A 1 87 ? 10.538 -3.939 -14.879 1.00 85.62 87 ARG A N 1
ATOM 695 C CA . ARG A 1 87 ? 11.233 -5.227 -14.881 1.00 85.62 87 ARG A CA 1
ATOM 696 C C . ARG A 1 87 ? 10.482 -6.290 -14.103 1.00 85.62 87 ARG A C 1
ATOM 698 O O . ARG A 1 87 ? 9.899 -6.030 -13.049 1.00 85.62 87 ARG A O 1
ATOM 705 N N . CYS A 1 88 ? 10.564 -7.520 -14.592 1.00 86.56 88 CYS A N 1
ATOM 706 C CA . CYS A 1 88 ? 10.148 -8.683 -13.828 1.00 86.56 88 CYS A CA 1
ATOM 707 C C . CYS A 1 88 ? 11.114 -8.917 -12.654 1.00 86.56 88 CYS A C 1
ATOM 709 O O . CYS A 1 88 ? 12.329 -8.825 -12.817 1.00 86.56 88 CYS A O 1
ATOM 711 N N . THR A 1 89 ? 10.584 -9.278 -11.484 1.00 80.88 89 THR A N 1
ATOM 712 C CA . THR A 1 89 ? 11.405 -9.614 -10.306 1.00 80.88 89 THR A CA 1
ATOM 713 C C . THR A 1 89 ? 12.135 -10.953 -10.427 1.00 80.88 89 THR A C 1
ATOM 715 O O . THR A 1 89 ? 13.063 -11.201 -9.664 1.00 80.88 89 THR A O 1
ATOM 718 N N . LYS A 1 90 ? 11.720 -11.821 -11.362 1.00 82.56 90 LYS A N 1
ATOM 719 C CA . LYS A 1 90 ? 12.305 -13.151 -11.627 1.00 82.56 90 LYS A CA 1
ATOM 720 C C . LYS A 1 90 ? 12.404 -14.071 -10.397 1.00 82.56 90 LYS A C 1
ATOM 722 O O . LYS A 1 90 ? 13.175 -15.020 -10.398 1.00 82.56 90 LYS A O 1
ATOM 727 N N . LYS A 1 91 ? 11.621 -13.804 -9.342 1.00 77.06 91 LYS A N 1
ATOM 728 C CA . LYS A 1 91 ? 11.708 -14.520 -8.055 1.00 77.06 91 LYS A CA 1
ATOM 729 C C . LYS A 1 91 ? 11.042 -15.896 -8.050 1.00 77.06 91 LYS A C 1
ATOM 731 O O . LYS A 1 91 ? 11.405 -16.728 -7.234 1.00 77.06 91 LYS A O 1
ATOM 736 N N . LEU A 1 92 ? 10.047 -16.112 -8.910 1.00 79.44 92 LEU A N 1
ATOM 737 C CA . LEU A 1 92 ? 9.243 -17.340 -8.913 1.00 79.44 92 LEU A CA 1
ATOM 738 C C . LEU A 1 92 ? 9.839 -18.435 -9.802 1.00 79.44 92 LEU A C 1
ATOM 740 O O . LEU A 1 92 ? 9.918 -19.586 -9.390 1.00 79.44 92 LEU A O 1
ATOM 744 N N . LYS A 1 93 ? 10.239 -18.086 -11.028 1.00 81.81 93 LYS A N 1
ATOM 745 C CA . LYS A 1 93 ? 10.822 -19.003 -12.018 1.00 81.81 93 LYS A CA 1
ATOM 746 C C . LYS A 1 93 ? 11.857 -18.251 -12.861 1.00 81.81 93 LYS A C 1
ATOM 748 O O . LYS A 1 93 ? 11.716 -17.028 -13.001 1.00 81.81 93 LYS A O 1
ATOM 753 N N . PRO A 1 94 ? 12.857 -18.943 -13.443 1.00 78.88 94 PRO A N 1
ATOM 754 C CA . PRO A 1 94 ? 13.771 -18.319 -14.391 1.00 78.88 94 PRO A CA 1
ATOM 755 C C . PRO A 1 94 ? 12.969 -17.749 -15.567 1.00 78.88 94 PRO A C 1
ATOM 757 O O . PRO A 1 94 ? 12.194 -18.466 -16.193 1.00 78.88 94 PRO A O 1
ATOM 760 N N . CYS A 1 95 ? 13.123 -16.451 -15.838 1.00 78.31 95 CYS A N 1
ATOM 761 C CA . CYS A 1 95 ? 12.503 -15.797 -16.991 1.00 78.31 95 CYS A CA 1
ATOM 762 C C . CYS A 1 95 ? 13.531 -15.000 -17.798 1.00 78.31 95 CYS A C 1
ATOM 764 O O . CYS A 1 95 ? 14.450 -14.371 -17.251 1.00 78.31 95 CYS A O 1
ATOM 766 N N . THR A 1 96 ? 13.357 -14.999 -19.114 1.00 81.88 96 THR A N 1
ATOM 767 C CA . THR A 1 96 ? 14.227 -14.315 -20.082 1.00 81.88 96 THR A CA 1
ATOM 768 C C . THR A 1 96 ? 13.678 -12.952 -20.496 1.00 81.88 96 THR A C 1
ATOM 770 O O . THR A 1 96 ? 14.308 -12.255 -21.290 1.00 81.88 96 THR A O 1
ATOM 773 N N . GLN A 1 97 ? 12.559 -12.524 -19.899 1.00 79.06 97 GLN A N 1
ATOM 774 C CA . GLN A 1 97 ? 11.953 -11.221 -20.159 1.00 79.06 97 GLN A CA 1
ATOM 775 C C . GLN A 1 97 ? 12.944 -10.057 -20.028 1.00 79.06 97 GLN A C 1
ATOM 777 O O . GLN A 1 97 ? 13.754 -9.995 -19.088 1.00 79.06 97 GLN A O 1
ATOM 782 N N . LYS A 1 98 ? 12.838 -9.137 -20.995 1.00 80.06 98 LYS A N 1
ATOM 783 C CA . LYS A 1 98 ? 13.627 -7.907 -21.113 1.00 80.06 98 LYS A CA 1
ATOM 784 C C . LYS A 1 98 ? 12.977 -6.757 -20.338 1.00 80.06 98 LYS A C 1
ATOM 786 O O . LYS A 1 98 ? 11.798 -6.802 -19.997 1.00 80.06 98 LYS A O 1
ATOM 791 N N . TYR A 1 99 ? 13.775 -5.731 -20.067 1.00 79.50 99 TYR A N 1
ATOM 792 C CA . TYR A 1 99 ? 13.325 -4.489 -19.446 1.00 79.50 99 TYR A CA 1
ATOM 793 C C . TYR A 1 99 ? 12.500 -3.673 -20.440 1.00 79.50 99 TYR A C 1
ATOM 795 O O . TYR A 1 99 ? 12.851 -3.605 -21.618 1.00 79.50 99 TYR A O 1
ATOM 803 N N . ILE A 1 100 ? 11.431 -3.043 -19.957 1.00 83.56 100 ILE A N 1
ATOM 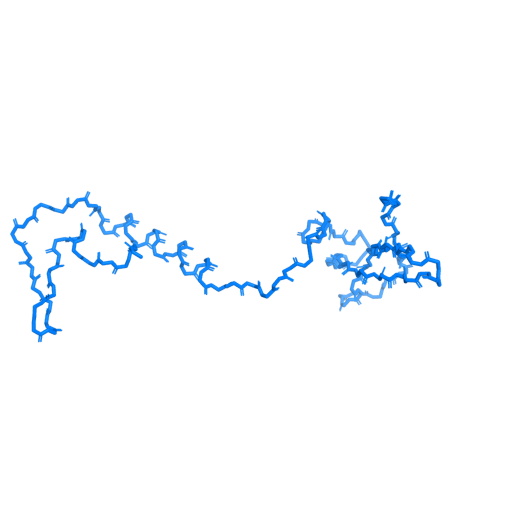804 C CA . ILE A 1 100 ? 10.578 -2.158 -20.755 1.00 83.56 100 ILE A CA 1
ATOM 805 C C . ILE A 1 100 ? 10.774 -0.738 -20.228 1.00 83.56 100 ILE A C 1
ATOM 807 O O . ILE A 1 100 ? 10.586 -0.491 -19.038 1.00 83.56 100 ILE A O 1
ATOM 811 N N . SER A 1 101 ? 11.180 0.191 -21.089 1.00 80.12 101 SER A N 1
ATOM 812 C CA . SER A 1 101 ? 11.264 1.612 -20.744 1.00 80.12 101 SER A CA 1
ATOM 813 C C . SER A 1 101 ? 9.916 2.289 -20.963 1.00 80.12 101 SER A C 1
ATOM 815 O O . SER A 1 101 ? 9.331 2.155 -22.038 1.00 80.12 101 SER A O 1
AT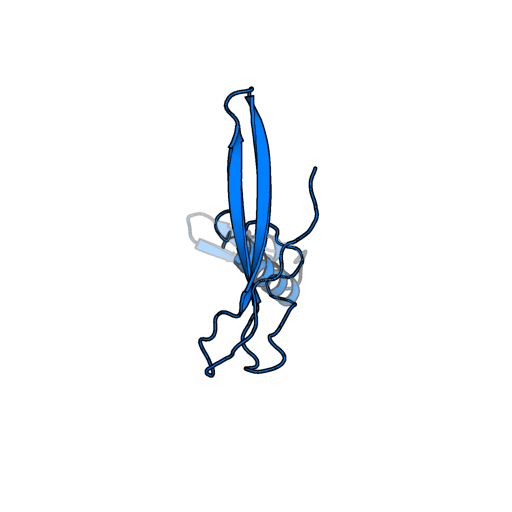OM 817 N N . ASP A 1 102 ? 9.462 3.058 -19.978 1.00 70.44 102 ASP A N 1
ATOM 818 C CA . ASP A 1 102 ? 8.367 4.005 -20.160 1.00 70.44 102 ASP A CA 1
ATOM 819 C C . ASP A 1 102 ? 8.905 5.144 -21.035 1.00 70.44 102 ASP A C 1
ATOM 821 O O . ASP A 1 102 ? 9.752 5.923 -20.598 1.00 70.44 102 ASP A O 1
ATOM 825 N N . GLY A 1 103 ? 8.488 5.210 -22.300 1.00 63.81 103 GLY A N 1
ATOM 826 C CA . GLY A 1 103 ? 8.929 6.235 -23.257 1.00 63.81 103 GLY A CA 1
ATOM 827 C C . GLY A 1 103 ? 8.448 7.653 -22.924 1.00 63.81 103 GLY A C 1
ATOM 828 O O . GLY A 1 103 ? 8.453 8.521 -23.792 1.00 63.81 103 GLY A O 1
ATOM 829 N N . VAL A 1 104 ? 7.990 7.890 -21.694 1.00 54.91 104 VAL A N 1
ATOM 830 C CA . VAL A 1 104 ? 7.474 9.174 -21.235 1.00 54.91 104 VAL A CA 1
ATOM 831 C C . VAL A 1 104 ? 8.664 10.060 -20.882 1.00 54.91 104 VAL A C 1
ATOM 833 O O . VAL A 1 104 ? 9.202 10.039 -19.776 1.00 54.91 104 VAL A O 1
ATOM 836 N N . HIS A 1 105 ? 9.114 10.814 -21.879 1.00 48.31 105 HIS A N 1
ATOM 837 C CA . HIS A 1 105 ? 10.015 11.944 -21.704 1.00 48.31 105 HIS A CA 1
ATOM 838 C C . HIS A 1 105 ? 9.174 13.210 -21.475 1.00 48.31 105 HIS A C 1
ATOM 840 O O . HIS A 1 105 ? 8.491 13.624 -22.411 1.00 48.31 105 HIS A O 1
ATOM 846 N N . PRO A 1 106 ? 9.160 13.794 -20.261 1.00 46.00 106 PRO A N 1
ATOM 847 C CA . PRO A 1 106 ? 8.710 15.169 -20.071 1.00 46.00 106 PRO A CA 1
ATOM 848 C C . PRO A 1 106 ? 9.726 16.171 -20.633 1.00 46.00 106 PRO A C 1
ATOM 850 O O . PRO A 1 106 ? 10.942 15.855 -20.626 1.00 46.00 106 PRO A O 1
#